Protein AF-A0A1V5P1K7-F1 (afdb_monomer_lite)

Foldseek 3Di:
DDFFKKKWWWAFFPFFFAWKWFQFPVRDTHTQDGDDRDGDPDHGDIDMGGRPPDPGDTDDMDTDGDPPVSVDDIDGPDMDTDDDDDDDD

pLDDT: mean 94.52, std 6.11, range [57.78, 98.69]

Sequence (89 aa):
MFAEEIRIYETYNPGSIVKVEVITVVADYIAVWEGDPEASGECPRVFSVPVEGIEAPITGVRLTLDQSVIGDWNEIDAVQLVGYFAPEG

Structure (mmCIF, N/CA/C/O backbone):
data_AF-A0A1V5P1K7-F1
#
_entry.id   AF-A0A1V5P1K7-F1
#
loop_
_atom_site.group_PDB
_atom_site.id
_atom_site.type_symbol
_atom_site.label_atom_id
_atom_site.label_alt_id
_atom_site.label_comp_id
_atom_site.label_asym_id
_atom_site.label_entity_id
_atom_site.label_seq_id
_atom_site.pdbx_PDB_ins_code
_atom_site.Cartn_x
_atom_site.Cartn_y
_atom_site.Cartn_z
_atom_site.occupancy
_atom_site.B_iso_or_equiv
_atom_site.auth_seq_id
_atom_site.auth_comp_id
_atom_site.auth_asym_id
_atom_site.auth_atom_id
_atom_site.pdbx_PDB_model_num
ATOM 1 N N . MET A 1 1 ? -11.688 4.023 9.215 1.00 92.00 1 MET A N 1
ATOM 2 C CA . MET A 1 1 ? -12.251 3.319 8.043 1.00 92.00 1 MET A CA 1
ATOM 3 C C . MET A 1 1 ? -11.980 1.837 8.216 1.00 92.00 1 MET A C 1
ATOM 5 O O . MET A 1 1 ? -10.899 1.507 8.684 1.00 92.00 1 MET A O 1
ATOM 9 N N . PHE A 1 2 ? -12.930 0.977 7.868 1.00 95.62 2 PHE A N 1
ATOM 10 C CA . PHE A 1 2 ? -12.708 -0.453 7.649 1.00 95.62 2 PHE A CA 1
ATOM 11 C C . PHE A 1 2 ? -12.309 -0.612 6.187 1.00 95.62 2 PHE A C 1
ATOM 13 O O . PHE A 1 2 ? -13.068 -0.191 5.315 1.00 95.62 2 PHE A O 1
ATOM 20 N N . ALA A 1 3 ? -11.091 -1.085 5.934 1.00 96.75 3 ALA A N 1
ATOM 21 C CA . ALA A 1 3 ? -10.562 -1.220 4.582 1.00 96.75 3 ALA A CA 1
ATOM 22 C C . ALA A 1 3 ? -10.914 -2.594 4.010 1.00 96.75 3 ALA A C 1
ATOM 24 O O . ALA A 1 3 ? -10.829 -3.591 4.717 1.00 96.75 3 ALA A O 1
ATOM 25 N N . GLU A 1 4 ? -11.280 -2.619 2.734 1.00 97.50 4 GLU A N 1
ATOM 26 C CA . GLU A 1 4 ? -11.606 -3.830 1.973 1.00 97.50 4 GLU A CA 1
ATOM 27 C C . GLU A 1 4 ? -10.557 -4.093 0.886 1.00 97.50 4 GLU A C 1
ATOM 29 O O . GLU A 1 4 ? -10.249 -5.239 0.570 1.00 97.50 4 GLU A O 1
ATOM 34 N N . GLU A 1 5 ? -9.970 -3.033 0.328 1.00 98.25 5 GLU A N 1
ATOM 35 C CA . GLU A 1 5 ? -8.962 -3.130 -0.725 1.00 98.25 5 GLU A CA 1
ATOM 36 C C . GLU A 1 5 ? -8.004 -1.933 -0.672 1.00 98.25 5 GLU A C 1
ATOM 38 O O . GLU A 1 5 ? -8.394 -0.797 -0.384 1.00 98.25 5 GLU A O 1
ATOM 43 N N . ILE A 1 6 ? -6.735 -2.188 -0.981 1.00 98.62 6 ILE A N 1
ATOM 44 C CA . ILE A 1 6 ? -5.701 -1.173 -1.174 1.00 98.62 6 ILE A CA 1
ATOM 45 C C . ILE A 1 6 ? -5.308 -1.204 -2.650 1.00 98.62 6 ILE A C 1
ATOM 47 O O . ILE A 1 6 ? -4.910 -2.248 -3.162 1.00 98.62 6 ILE A O 1
ATOM 51 N N . ARG A 1 7 ? -5.400 -0.066 -3.342 1.00 98.69 7 ARG A N 1
ATOM 52 C CA . ARG A 1 7 ? -4.945 0.071 -4.735 1.00 98.69 7 ARG A CA 1
ATOM 53 C C . ARG A 1 7 ? -3.718 0.956 -4.791 1.00 98.69 7 ARG A C 1
ATOM 55 O O . ARG A 1 7 ? -3.763 2.104 -4.350 1.00 98.69 7 ARG A O 1
ATOM 62 N N . ILE A 1 8 ? -2.639 0.423 -5.341 1.00 98.62 8 ILE A N 1
ATOM 63 C CA . ILE A 1 8 ? -1.343 1.086 -5.418 1.00 98.62 8 ILE A CA 1
ATOM 64 C C . ILE A 1 8 ? -1.056 1.346 -6.893 1.00 98.62 8 ILE A C 1
ATOM 66 O O . ILE A 1 8 ? -1.007 0.418 -7.697 1.00 98.62 8 ILE A O 1
ATOM 70 N N . TYR A 1 9 ? -0.933 2.617 -7.254 1.00 98.25 9 TYR A N 1
ATOM 71 C CA . TYR A 1 9 ? -0.728 3.050 -8.631 1.00 98.25 9 TYR A CA 1
ATOM 72 C C . TYR A 1 9 ? 0.775 3.159 -8.874 1.00 98.25 9 TYR A C 1
ATOM 74 O O . TYR A 1 9 ? 1.408 4.122 -8.441 1.00 98.25 9 TYR A O 1
ATOM 82 N N . GLU A 1 10 ? 1.343 2.147 -9.527 1.00 97.69 10 GLU A N 1
ATOM 83 C CA . GLU A 1 10 ? 2.759 2.111 -9.886 1.00 97.69 10 GLU A CA 1
ATOM 84 C C . GLU A 1 10 ? 2.924 2.553 -11.343 1.00 97.69 10 GLU A C 1
ATOM 86 O O . GLU A 1 10 ? 2.564 1.831 -12.279 1.00 97.69 10 GLU A O 1
ATOM 91 N N . THR A 1 11 ? 3.438 3.763 -11.543 1.00 97.44 11 THR A N 1
ATOM 92 C CA . THR A 1 11 ? 3.506 4.424 -12.857 1.00 97.44 11 THR A CA 1
ATOM 93 C C . THR A 1 11 ? 4.837 4.226 -13.578 1.00 97.44 11 THR A C 1
ATOM 95 O O . THR A 1 11 ? 4.894 4.394 -14.798 1.00 97.44 11 THR A O 1
ATOM 98 N N . TYR A 1 12 ? 5.884 3.804 -12.862 1.00 96.00 12 TYR A N 1
ATOM 99 C CA . TYR A 1 12 ? 7.207 3.521 -13.420 1.00 96.00 12 TYR A CA 1
ATOM 100 C C . TYR A 1 12 ? 7.914 2.401 -12.645 1.00 96.00 12 TYR A C 1
ATOM 102 O O . TYR A 1 12 ? 7.884 2.389 -11.413 1.00 96.00 12 TYR A O 1
ATOM 110 N N . ASN A 1 13 ? 8.546 1.470 -13.369 1.00 95.38 13 ASN A N 1
ATOM 111 C CA . ASN A 1 13 ? 9.261 0.298 -12.834 1.00 95.38 13 ASN A CA 1
ATOM 112 C C . ASN A 1 13 ? 8.521 -0.468 -11.704 1.00 95.38 13 ASN A C 1
ATOM 114 O O . ASN A 1 13 ? 9.075 -0.657 -10.617 1.00 95.38 13 ASN A O 1
ATOM 118 N N . PRO A 1 14 ? 7.267 -0.908 -11.925 1.00 96.38 14 PRO A N 1
ATOM 119 C CA . PRO A 1 14 ? 6.496 -1.656 -10.935 1.00 96.38 14 PRO A CA 1
ATOM 120 C C . PRO A 1 14 ? 7.138 -2.985 -10.538 1.00 96.38 14 PRO A C 1
ATOM 122 O O . PRO A 1 14 ? 7.751 -3.662 -11.368 1.00 96.38 1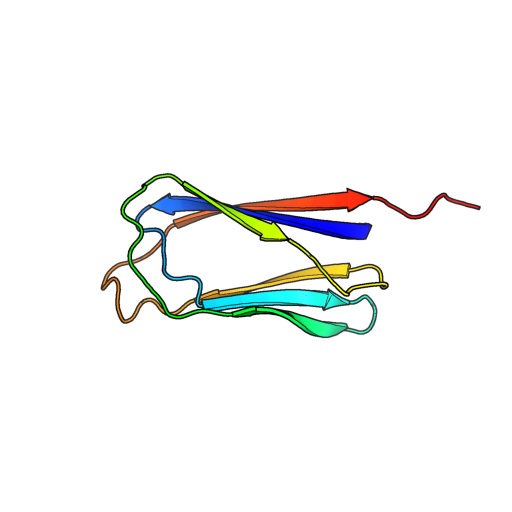4 PRO A O 1
ATOM 125 N N . GLY A 1 15 ? 6.887 -3.405 -9.295 1.00 95.81 15 GLY A N 1
ATOM 126 C CA . GLY A 1 15 ? 7.314 -4.721 -8.802 1.00 95.81 15 GLY A CA 1
ATOM 127 C C . GLY A 1 15 ? 8.192 -4.714 -7.554 1.00 95.81 15 GLY A C 1
ATOM 128 O O . GLY A 1 15 ? 8.502 -5.775 -7.026 1.00 95.81 15 GLY A O 1
ATOM 129 N N . SER A 1 16 ? 8.576 -3.536 -7.060 1.00 96.69 16 SER A N 1
ATOM 130 C CA . SER A 1 16 ? 9.452 -3.419 -5.884 1.00 96.69 16 SER A CA 1
ATOM 131 C C . SER A 1 16 ? 8.731 -3.642 -4.553 1.00 96.69 16 SER A C 1
ATOM 133 O O . SER A 1 16 ? 9.387 -3.704 -3.522 1.00 96.69 16 SER A O 1
ATOM 135 N N . ILE A 1 17 ? 7.397 -3.698 -4.521 1.00 97.56 17 ILE A N 1
ATOM 136 C CA . ILE A 1 17 ? 6.633 -3.867 -3.276 1.00 97.56 17 ILE A CA 1
ATOM 137 C C . ILE A 1 17 ? 6.762 -5.318 -2.814 1.00 97.56 17 ILE A C 1
ATOM 139 O O . ILE A 1 17 ? 6.354 -6.222 -3.530 1.00 97.56 17 ILE A O 1
ATOM 143 N N . VAL A 1 18 ? 7.281 -5.523 -1.602 1.00 97.94 18 VAL A N 1
ATOM 144 C CA . VAL A 1 18 ? 7.487 -6.857 -0.997 1.00 97.94 18 VAL A CA 1
ATOM 145 C C . VAL A 1 18 ? 6.585 -7.122 0.201 1.00 97.94 18 VAL A C 1
ATOM 147 O O . VAL A 1 18 ? 6.406 -8.260 0.625 1.00 97.94 18 VAL A O 1
ATOM 150 N N . LYS A 1 19 ? 5.991 -6.065 0.765 1.00 98.62 19 LYS A N 1
ATOM 151 C CA . LYS A 1 19 ? 5.015 -6.188 1.846 1.00 98.62 19 LYS A CA 1
ATOM 152 C C . LYS A 1 19 ? 4.064 -5.002 1.884 1.00 98.62 19 LYS A C 1
ATOM 154 O O . LYS A 1 19 ? 4.493 -3.853 1.751 1.00 98.62 19 LYS A O 1
ATOM 159 N N . VAL A 1 20 ? 2.792 -5.293 2.140 1.00 98.69 20 VAL A N 1
ATOM 160 C CA . VAL A 1 20 ? 1.747 -4.305 2.417 1.00 98.69 20 VAL A CA 1
ATOM 161 C C . VAL A 1 20 ? 1.183 -4.572 3.804 1.00 98.69 20 VAL A C 1
ATOM 163 O O . VAL A 1 20 ? 0.730 -5.676 4.104 1.00 98.69 20 VAL A O 1
ATOM 166 N N . GLU A 1 21 ? 1.211 -3.554 4.656 1.00 98.62 21 GLU A N 1
ATOM 167 C CA . GLU A 1 21 ? 0.681 -3.612 6.017 1.00 98.62 21 GLU A CA 1
ATOM 168 C C . GLU A 1 21 ? -0.390 -2.549 6.216 1.00 98.62 21 GLU A C 1
ATOM 170 O O . GLU A 1 21 ? -0.226 -1.405 5.793 1.00 98.62 21 GLU A O 1
ATOM 175 N N . VAL A 1 22 ? -1.454 -2.900 6.929 1.00 98.31 22 VAL A N 1
ATOM 176 C CA . VAL A 1 22 ? -2.381 -1.917 7.492 1.00 98.31 22 VAL A CA 1
ATOM 177 C C . VAL A 1 22 ? -1.908 -1.482 8.875 1.00 98.31 22 VAL A C 1
ATOM 179 O O . VAL A 1 22 ? -1.306 -2.262 9.614 1.00 98.31 22 VAL A O 1
ATOM 182 N N . ILE A 1 23 ? -2.198 -0.233 9.228 1.00 98.00 23 ILE A N 1
ATOM 183 C CA . ILE A 1 23 ? -1.913 0.341 10.544 1.00 98.00 23 ILE A CA 1
ATOM 184 C C . ILE A 1 23 ? -3.241 0.514 11.270 1.00 98.00 23 ILE A C 1
ATOM 186 O O . ILE A 1 23 ? -4.100 1.270 10.813 1.00 98.00 23 ILE A O 1
ATOM 190 N N . THR A 1 24 ? -3.439 -0.175 12.389 1.00 95.38 24 THR A N 1
ATOM 191 C CA . THR A 1 24 ? -4.687 -0.078 13.162 1.00 95.38 24 THR A CA 1
ATOM 192 C C . THR A 1 24 ? -4.754 1.223 13.970 1.00 95.38 24 THR A C 1
ATOM 194 O O . THR A 1 24 ? -3.779 1.968 14.093 1.00 95.38 24 THR A O 1
ATOM 197 N N . VAL A 1 25 ? -5.913 1.522 14.564 1.00 93.62 25 VAL A N 1
ATOM 198 C CA . VAL A 1 25 ? -6.072 2.659 15.499 1.00 93.62 25 VAL A CA 1
ATOM 199 C C . VAL A 1 25 ? -5.241 2.542 16.783 1.00 93.62 25 VAL A C 1
ATOM 201 O O . VAL A 1 25 ? -5.022 3.549 17.450 1.00 93.62 25 VAL A O 1
ATOM 204 N N . VAL A 1 26 ? -4.759 1.342 17.119 1.00 94.06 26 VAL A N 1
ATOM 205 C CA . VAL A 1 26 ? -3.865 1.095 18.266 1.00 94.06 26 VAL A CA 1
ATOM 206 C C . VAL A 1 26 ? -2.388 1.009 17.856 1.00 94.06 26 VAL A C 1
ATOM 208 O O . VAL A 1 26 ? -1.555 0.619 18.664 1.00 94.06 26 VAL A O 1
ATOM 211 N N . ALA A 1 27 ? -2.061 1.428 16.627 1.00 93.94 27 ALA A N 1
ATOM 212 C CA . ALA A 1 27 ? -0.712 1.442 16.056 1.00 93.94 27 ALA A CA 1
ATOM 213 C C . ALA A 1 27 ? -0.063 0.056 15.860 1.00 93.94 27 ALA A C 1
ATOM 215 O O . ALA A 1 27 ? 1.163 -0.040 15.767 1.00 93.94 27 ALA A O 1
ATOM 216 N N . ASP A 1 28 ? -0.874 -0.997 15.723 1.00 96.00 28 ASP A N 1
ATOM 217 C CA . ASP A 1 28 ? -0.388 -2.301 15.269 1.00 96.00 28 ASP A CA 1
ATOM 218 C C . ASP A 1 28 ? -0.189 -2.295 13.752 1.00 96.00 28 ASP A C 1
ATOM 220 O O . ASP A 1 28 ? -1.007 -1.743 13.011 1.00 96.00 28 ASP A O 1
ATOM 224 N N . TYR A 1 29 ? 0.880 -2.950 13.301 1.00 97.62 29 TYR A N 1
ATOM 225 C CA . TYR A 1 29 ? 1.178 -3.180 11.889 1.00 97.62 29 TYR A CA 1
ATOM 226 C C . TYR A 1 29 ? 0.812 -4.621 11.555 1.00 97.62 29 TYR A C 1
ATOM 228 O O . TYR A 1 29 ? 1.427 -5.549 12.084 1.00 97.62 29 TYR A O 1
ATOM 236 N N . ILE A 1 30 ? -0.184 -4.808 10.694 1.00 97.75 30 ILE A N 1
ATOM 237 C CA . ILE A 1 30 ? -0.668 -6.137 10.310 1.00 97.75 30 ILE A CA 1
ATOM 238 C C . ILE A 1 30 ? -0.436 -6.317 8.814 1.00 97.75 30 ILE A C 1
ATOM 240 O O . ILE A 1 30 ? -0.945 -5.532 8.012 1.00 97.75 30 ILE A O 1
ATOM 244 N N . ALA A 1 31 ? 0.349 -7.328 8.440 1.00 98.06 31 ALA A N 1
ATOM 245 C CA . ALA A 1 31 ? 0.605 -7.655 7.042 1.00 98.06 31 ALA A CA 1
ATOM 246 C C . ALA A 1 31 ? -0.663 -8.220 6.392 1.00 98.06 31 ALA A C 1
ATOM 248 O O . ALA A 1 31 ? -1.276 -9.146 6.919 1.00 98.06 31 ALA A O 1
ATOM 249 N N . VAL A 1 32 ? -1.041 -7.648 5.249 1.00 98.19 32 VAL A N 1
ATOM 250 C CA . VAL A 1 32 ? -2.163 -8.110 4.414 1.00 98.19 32 VAL A CA 1
ATOM 251 C C . VAL A 1 32 ? -1.677 -8.729 3.104 1.00 98.19 32 VAL A C 1
ATOM 253 O O . VAL A 1 32 ? -2.425 -9.436 2.439 1.00 98.19 32 VAL A O 1
ATOM 256 N N . TRP A 1 33 ? -0.412 -8.497 2.745 1.00 98.50 33 TRP A N 1
ATOM 257 C CA . TRP A 1 33 ? 0.242 -9.129 1.606 1.00 98.50 33 TRP A CA 1
ATOM 258 C C . TRP A 1 33 ? 1.763 -9.153 1.789 1.00 98.50 33 TRP A C 1
ATOM 260 O O . TRP A 1 33 ? 2.336 -8.179 2.285 1.00 98.50 33 TRP A O 1
ATOM 270 N N . GLU A 1 34 ? 2.401 -10.237 1.346 1.00 98.31 34 GLU A N 1
ATOM 271 C CA . GLU A 1 34 ? 3.856 -10.416 1.269 1.00 98.31 34 GLU A CA 1
ATOM 272 C C . GLU A 1 34 ? 4.223 -11.140 -0.035 1.00 98.31 34 GLU A C 1
ATOM 274 O O . GLU A 1 34 ? 3.472 -12.000 -0.505 1.00 98.31 34 GLU A O 1
ATOM 279 N N . GLY A 1 35 ? 5.379 -10.804 -0.604 1.00 97.19 35 GLY A N 1
ATOM 280 C CA . GLY A 1 35 ? 5.897 -11.419 -1.821 1.00 97.19 35 GLY A CA 1
ATOM 281 C C . GLY A 1 35 ? 7.339 -11.009 -2.114 1.00 97.19 35 GLY A C 1
ATOM 282 O O . GLY A 1 35 ? 7.894 -10.126 -1.460 1.00 97.19 35 GLY A O 1
ATOM 283 N N . ASP A 1 36 ? 7.941 -11.662 -3.104 1.00 96.56 36 ASP A N 1
ATOM 284 C CA . ASP A 1 36 ? 9.283 -11.330 -3.581 1.00 96.56 36 ASP A CA 1
ATOM 285 C C . ASP A 1 36 ? 9.242 -10.148 -4.567 1.00 96.56 36 ASP A C 1
ATOM 287 O O . ASP A 1 36 ? 8.250 -9.977 -5.284 1.00 96.56 36 ASP A O 1
ATOM 291 N N . PRO A 1 37 ? 10.310 -9.333 -4.642 1.00 94.44 37 PRO A N 1
ATOM 292 C CA . PRO A 1 37 ? 10.394 -8.269 -5.631 1.00 94.44 37 PRO A CA 1
ATOM 293 C C . PRO A 1 37 ? 10.573 -8.874 -7.027 1.00 94.44 37 PRO A C 1
ATOM 295 O O . PRO A 1 37 ? 11.567 -9.543 -7.317 1.00 94.44 37 PRO A O 1
ATOM 298 N N . GLU A 1 38 ? 9.622 -8.608 -7.916 1.00 92.81 38 GLU A N 1
ATOM 299 C CA . GLU A 1 38 ? 9.624 -9.113 -9.287 1.00 92.81 38 GLU A CA 1
ATOM 300 C C . GLU A 1 38 ? 9.190 -8.002 -10.237 1.00 92.81 38 GLU A C 1
ATOM 302 O O . GLU A 1 38 ? 8.097 -7.448 -10.103 1.00 92.81 38 GLU A O 1
ATOM 307 N N . ALA A 1 39 ? 10.045 -7.684 -11.214 1.00 90.06 39 ALA A N 1
ATOM 308 C CA . ALA A 1 39 ? 9.731 -6.691 -12.230 1.00 90.06 39 ALA A CA 1
ATOM 309 C C . ALA A 1 39 ? 8.434 -7.068 -12.956 1.00 90.06 39 ALA A C 1
ATOM 311 O O . ALA A 1 39 ? 8.327 -8.123 -13.583 1.00 90.06 39 ALA A O 1
ATOM 312 N N . SER A 1 40 ? 7.452 -6.178 -12.893 1.00 87.12 40 SER A N 1
ATOM 313 C CA . SER A 1 40 ? 6.191 -6.375 -13.590 1.00 87.12 40 SER A CA 1
ATOM 314 C C . SER A 1 40 ? 6.360 -6.116 -15.085 1.00 87.12 40 SER A C 1
ATOM 316 O O . SER A 1 40 ? 6.899 -5.090 -15.496 1.00 87.12 40 SER A O 1
ATOM 318 N N . GLY A 1 41 ? 5.841 -7.027 -15.912 1.00 87.56 41 GLY A N 1
ATOM 319 C CA . GLY A 1 41 ? 5.761 -6.831 -17.365 1.00 87.56 41 GLY A CA 1
ATOM 320 C C . GLY A 1 41 ? 4.739 -5.767 -17.793 1.00 87.56 41 GLY A C 1
ATOM 321 O O . GLY A 1 41 ? 4.740 -5.344 -18.946 1.00 87.56 41 GLY A O 1
ATOM 322 N N . GLU A 1 42 ? 3.872 -5.333 -16.876 1.00 91.69 42 GLU A N 1
ATOM 323 C CA . GLU A 1 42 ? 2.889 -4.266 -17.075 1.00 91.69 42 GLU A CA 1
ATOM 324 C C . GLU A 1 42 ? 3.375 -2.969 -16.413 1.00 91.69 42 GLU A C 1
ATOM 326 O O . GLU A 1 42 ? 3.669 -2.978 -15.216 1.00 91.69 42 GLU A O 1
ATOM 331 N N . CYS A 1 43 ? 3.452 -1.873 -17.180 1.00 92.31 43 CYS A N 1
ATOM 332 C CA . CYS A 1 43 ? 3.825 -0.535 -16.713 1.00 92.31 43 CYS A CA 1
ATOM 333 C C . CYS A 1 43 ? 3.133 0.543 -17.581 1.00 92.31 43 CYS A C 1
ATOM 335 O O . CYS A 1 43 ? 3.386 0.581 -18.790 1.00 92.31 43 CYS A O 1
ATOM 337 N N . PRO A 1 44 ? 2.290 1.431 -17.016 1.00 95.50 44 PRO A N 1
ATOM 338 C CA . PRO A 1 44 ? 1.896 1.521 -15.602 1.00 95.50 44 PRO A CA 1
ATOM 339 C C . PRO A 1 44 ? 0.973 0.366 -15.177 1.00 95.50 44 PRO A C 1
ATOM 341 O O . PRO A 1 44 ? 0.351 -0.251 -16.037 1.00 95.50 44 PRO A O 1
ATOM 344 N N . ARG A 1 45 ? 0.844 0.107 -13.866 1.00 96.62 45 ARG A N 1
ATOM 345 C CA . ARG A 1 45 ? -0.123 -0.864 -13.317 1.00 96.62 45 ARG A CA 1
ATOM 346 C C . ARG A 1 45 ? -0.863 -0.340 -12.086 1.00 96.62 45 ARG A C 1
ATOM 348 O O . ARG A 1 45 ? -0.395 0.566 -11.394 1.00 96.62 45 ARG A O 1
ATOM 355 N N . VAL A 1 46 ? -1.987 -0.982 -11.771 1.00 98.12 46 VAL A N 1
ATOM 356 C CA . VAL A 1 46 ? -2.654 -0.866 -10.467 1.00 98.12 46 VAL A CA 1
ATOM 357 C C . VAL A 1 46 ? -2.467 -2.176 -9.714 1.00 98.12 46 VAL A C 1
ATOM 359 O O . VAL A 1 46 ? -3.045 -3.195 -10.081 1.00 98.12 46 VAL A O 1
ATOM 362 N N . PHE A 1 47 ? -1.660 -2.154 -8.657 1.00 97.94 47 PHE A N 1
ATOM 363 C CA . PHE A 1 47 ? -1.494 -3.298 -7.774 1.00 97.94 47 PHE A CA 1
ATOM 364 C C . PHE A 1 47 ? -2.584 -3.277 -6.694 1.00 97.94 47 PHE A C 1
ATOM 366 O O . PHE A 1 47 ? -2.591 -2.412 -5.814 1.00 97.94 47 PHE A O 1
ATOM 373 N N . SER A 1 48 ? -3.548 -4.192 -6.811 1.00 98.12 48 SER A N 1
ATOM 374 C CA . SER A 1 48 ? -4.696 -4.310 -5.907 1.00 98.12 48 SER A CA 1
ATOM 375 C C . SER A 1 48 ? -4.465 -5.404 -4.872 1.00 98.12 48 SER A C 1
ATOM 377 O O . SER A 1 48 ? -4.267 -6.566 -5.221 1.00 98.12 48 SER A O 1
ATOM 379 N N . VAL A 1 49 ? -4.515 -5.025 -3.597 1.00 98.50 49 VAL A N 1
ATOM 380 C CA . VAL A 1 49 ? -4.336 -5.919 -2.453 1.00 98.50 49 VAL A CA 1
ATOM 381 C C . VAL A 1 49 ? -5.646 -5.992 -1.666 1.00 98.50 49 VAL A C 1
ATOM 383 O O . VAL A 1 49 ? -6.058 -4.967 -1.108 1.00 98.5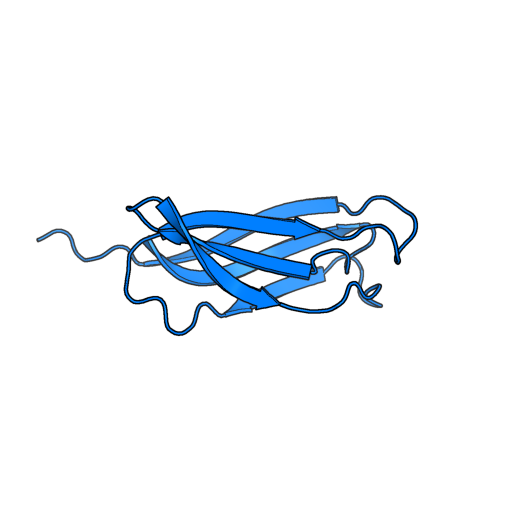0 49 VAL A O 1
ATOM 386 N N . PRO A 1 50 ? -6.313 -7.160 -1.605 1.00 98.31 50 PRO A N 1
ATOM 387 C CA . PRO A 1 50 ? -7.482 -7.332 -0.753 1.00 98.31 50 PRO A CA 1
ATOM 388 C C . PRO A 1 50 ? -7.073 -7.259 0.722 1.00 98.31 50 PRO A C 1
ATOM 390 O O . PRO A 1 50 ? -6.015 -7.750 1.117 1.00 98.31 50 PRO A O 1
ATOM 393 N N . VAL A 1 51 ? -7.914 -6.638 1.546 1.00 97.81 51 VAL A N 1
ATOM 394 C CA . VAL A 1 51 ? -7.713 -6.551 2.996 1.00 97.81 51 VAL A CA 1
ATOM 395 C C . VAL A 1 51 ? -8.608 -7.588 3.663 1.00 97.81 51 VAL A C 1
ATOM 397 O O . VAL A 1 51 ? -9.784 -7.347 3.924 1.00 97.81 51 VAL A O 1
ATOM 400 N N . GLU A 1 52 ? -8.047 -8.764 3.928 1.00 95.00 52 GLU A N 1
ATOM 401 C CA . GLU A 1 52 ? -8.764 -9.885 4.537 1.00 95.00 52 GLU A CA 1
ATOM 402 C C . GLU A 1 52 ? -8.370 -10.068 6.008 1.00 95.00 52 GLU A C 1
ATOM 404 O O . GLU A 1 52 ? -7.227 -9.840 6.401 1.00 95.00 52 GLU A O 1
ATOM 409 N N . GLY A 1 53 ? -9.324 -10.482 6.847 1.00 92.69 53 GLY A N 1
ATOM 410 C CA . GLY A 1 53 ? -9.067 -10.783 8.263 1.00 92.69 53 GLY A CA 1
ATOM 411 C C . GLY A 1 53 ? -8.825 -9.565 9.166 1.00 92.69 53 GLY A C 1
ATOM 412 O O . GLY A 1 53 ? -8.459 -9.738 10.328 1.00 92.69 53 GLY A O 1
ATOM 413 N N . ILE A 1 54 ? -9.042 -8.342 8.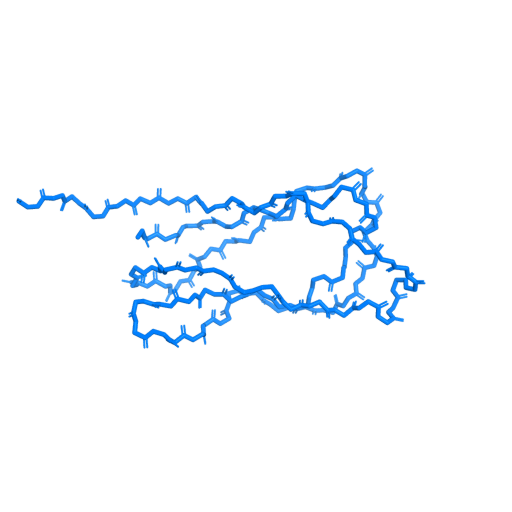670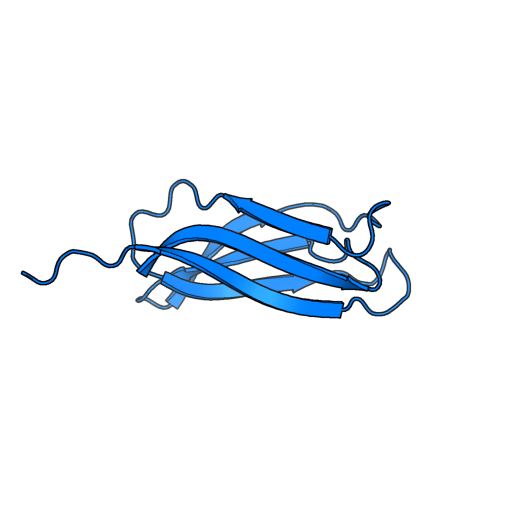 1.00 94.50 54 ILE A N 1
ATOM 414 C CA . ILE A 1 54 ? -8.908 -7.103 9.447 1.00 94.50 54 ILE A CA 1
ATOM 415 C C . ILE A 1 54 ? -10.292 -6.597 9.862 1.00 94.50 54 ILE A C 1
ATOM 417 O O . ILE A 1 54 ? -10.971 -5.895 9.121 1.00 94.50 54 ILE A O 1
ATOM 421 N N . GLU A 1 55 ? -10.702 -6.920 11.087 1.00 90.88 55 GLU A N 1
ATOM 422 C CA . GLU A 1 55 ? -12.008 -6.520 11.643 1.00 90.88 55 GLU A CA 1
ATOM 423 C C . GLU A 1 55 ? -11.965 -5.188 12.415 1.00 90.88 55 GLU A C 1
ATOM 425 O O . GLU A 1 55 ? -12.916 -4.818 13.102 1.00 90.88 55 GLU A O 1
ATOM 430 N N . ALA A 1 56 ? -10.853 -4.454 12.331 1.00 92.31 56 ALA A N 1
ATOM 431 C CA . ALA A 1 56 ? -10.633 -3.205 13.051 1.00 92.31 56 ALA A CA 1
ATOM 432 C C . ALA A 1 56 ? -10.461 -2.023 12.086 1.00 92.31 56 ALA A C 1
ATOM 434 O O . ALA A 1 56 ? -9.931 -2.190 10.985 1.00 92.31 56 ALA A O 1
ATOM 435 N N . PRO A 1 57 ? -10.848 -0.799 12.491 1.00 95.31 57 PRO A N 1
ATOM 436 C CA . PRO A 1 57 ? -10.573 0.376 11.689 1.00 95.31 57 PRO A CA 1
ATOM 437 C C . PRO A 1 57 ? -9.064 0.628 11.585 1.00 95.31 57 PRO A C 1
ATOM 439 O O . PRO A 1 57 ? -8.317 0.504 12.562 1.00 95.31 57 PRO A O 1
ATOM 442 N N . ILE A 1 58 ? -8.641 1.052 10.399 1.00 96.50 58 ILE A N 1
ATOM 443 C CA . ILE A 1 58 ? -7.255 1.405 10.097 1.00 96.50 58 ILE A CA 1
ATOM 444 C C . ILE A 1 58 ? -7.072 2.925 10.058 1.00 96.50 58 ILE A C 1
ATOM 446 O O . ILE A 1 58 ? -8.019 3.682 9.806 1.00 96.50 58 ILE A O 1
ATOM 450 N N . THR A 1 59 ? -5.842 3.361 10.308 1.00 95.94 59 THR A N 1
ATOM 451 C CA . THR A 1 59 ? -5.389 4.758 10.261 1.00 95.94 59 THR A CA 1
ATOM 452 C C . THR A 1 59 ? -4.415 5.024 9.118 1.00 95.94 59 THR A C 1
ATOM 454 O O . THR A 1 59 ? -4.225 6.177 8.741 1.00 95.94 59 THR A O 1
ATOM 457 N N . GLY A 1 60 ? -3.833 3.978 8.527 1.00 96.12 60 GLY A N 1
ATOM 458 C CA . GLY A 1 60 ? -2.920 4.108 7.399 1.00 96.12 60 GLY A CA 1
ATOM 459 C C . GLY A 1 60 ? -2.479 2.764 6.835 1.00 96.12 60 GLY A C 1
ATOM 460 O O . GLY A 1 60 ? -2.924 1.707 7.283 1.00 96.12 60 GLY A O 1
ATOM 461 N N . VAL A 1 61 ? -1.587 2.829 5.851 1.00 98.00 61 VAL A N 1
ATOM 462 C CA . VAL A 1 61 ? -0.941 1.679 5.211 1.00 98.00 61 VAL A CA 1
ATOM 463 C C . VAL A 1 61 ? 0.559 1.935 5.150 1.00 98.00 61 VAL A C 1
ATOM 465 O O . VAL A 1 61 ? 0.989 3.072 4.954 1.00 98.00 61 VAL A O 1
ATOM 468 N N . ARG A 1 62 ? 1.355 0.878 5.310 1.00 98.38 62 ARG A N 1
ATOM 469 C CA . ARG A 1 62 ? 2.800 0.889 5.092 1.00 98.38 62 ARG A CA 1
ATOM 470 C C . ARG A 1 62 ? 3.139 -0.038 3.934 1.00 98.38 62 ARG A C 1
ATOM 472 O O . ARG A 1 62 ? 2.750 -1.201 3.933 1.00 98.38 62 ARG A O 1
ATOM 479 N N . LEU A 1 63 ? 3.899 0.483 2.979 1.00 98.50 63 LEU A N 1
ATOM 480 C CA . LEU A 1 63 ? 4.480 -0.296 1.893 1.00 98.50 63 LEU A CA 1
ATOM 481 C C . LEU A 1 63 ? 5.960 -0.515 2.203 1.00 98.50 63 LEU A C 1
ATOM 483 O O . LEU A 1 63 ? 6.668 0.437 2.533 1.00 98.50 63 LEU A O 1
ATOM 487 N N . THR A 1 64 ? 6.421 -1.759 2.122 1.00 98.19 64 THR A N 1
ATOM 488 C CA . THR A 1 64 ? 7.851 -2.088 2.167 1.00 98.19 64 THR A CA 1
ATOM 489 C C . THR A 1 64 ? 8.308 -2.409 0.759 1.00 98.19 64 THR A C 1
ATOM 491 O O . THR A 1 64 ? 7.645 -3.178 0.062 1.00 98.19 64 THR A O 1
ATOM 494 N N . LEU A 1 65 ? 9.429 -1.817 0.354 1.00 96.50 65 LEU A N 1
ATOM 495 C CA . LEU A 1 65 ? 9.965 -1.954 -0.988 1.00 96.50 65 LEU A CA 1
ATOM 496 C C . LEU A 1 65 ? 11.376 -2.534 -0.950 1.00 96.50 6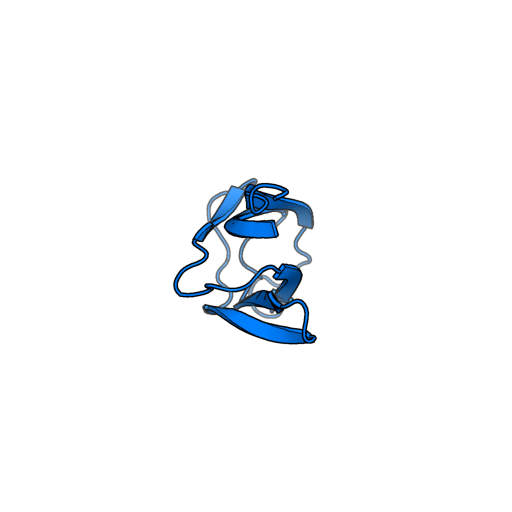5 LEU A C 1
ATOM 498 O O . LEU A 1 65 ? 12.208 -2.076 -0.166 1.00 96.50 65 LEU A O 1
ATOM 502 N N . ASP A 1 66 ? 11.636 -3.490 -1.834 1.00 95.31 66 ASP A N 1
ATOM 503 C CA . ASP A 1 66 ? 12.970 -3.963 -2.182 1.00 95.31 66 ASP A CA 1
ATOM 504 C C . ASP A 1 66 ? 13.264 -3.605 -3.644 1.00 95.31 66 ASP A C 1
ATOM 506 O O . ASP A 1 66 ? 12.700 -4.165 -4.580 1.00 95.31 66 ASP A O 1
ATOM 510 N N . GLN A 1 67 ? 14.157 -2.635 -3.831 1.00 92.88 67 GLN A N 1
ATOM 511 C CA . GLN A 1 67 ? 14.591 -2.159 -5.147 1.00 92.88 67 GLN A CA 1
ATOM 512 C C . GLN A 1 67 ? 15.880 -2.849 -5.632 1.00 92.88 67 GLN A C 1
ATOM 514 O O . GLN A 1 67 ? 16.410 -2.497 -6.686 1.00 92.88 67 GLN A O 1
ATOM 519 N N . SER A 1 68 ? 16.412 -3.825 -4.886 1.00 91.44 68 SER A N 1
ATOM 520 C CA . SER A 1 68 ? 17.687 -4.474 -5.218 1.00 91.44 68 SER A CA 1
ATOM 521 C C . SER A 1 68 ? 17.621 -5.360 -6.468 1.00 91.44 68 SER A C 1
ATOM 523 O O . SER A 1 68 ? 18.650 -5.563 -7.112 1.00 91.44 68 SER A O 1
ATOM 525 N N . VAL A 1 69 ? 16.429 -5.850 -6.835 1.00 88.75 69 VAL A N 1
ATOM 526 C CA . VAL A 1 69 ? 16.223 -6.758 -7.980 1.00 88.75 69 VAL A CA 1
ATOM 527 C C . VAL A 1 69 ? 15.943 -6.013 -9.284 1.00 88.75 69 VAL A C 1
ATOM 529 O O . VAL A 1 69 ? 16.514 -6.358 -10.316 1.00 88.75 69 VAL A O 1
ATOM 532 N N . ILE A 1 70 ? 15.092 -4.983 -9.252 1.00 86.06 70 ILE A N 1
ATOM 533 C CA . ILE A 1 70 ? 14.719 -4.215 -10.454 1.00 86.06 70 ILE A CA 1
ATOM 534 C C . ILE A 1 70 ? 15.877 -3.314 -10.914 1.00 86.06 70 ILE A C 1
ATOM 536 O O . ILE A 1 70 ? 16.030 -3.062 -12.108 1.00 86.06 70 ILE A O 1
ATOM 540 N N . GLY A 1 71 ? 16.742 -2.889 -9.985 1.00 83.44 71 GLY A N 1
ATOM 541 C CA . GLY A 1 71 ? 17.989 -2.183 -10.296 1.00 83.44 71 GLY A CA 1
ATOM 542 C C . GLY A 1 71 ? 17.818 -0.706 -10.663 1.00 83.44 71 GLY A C 1
ATOM 543 O O . GLY A 1 71 ? 18.781 -0.080 -11.103 1.00 83.44 71 GLY A O 1
ATOM 544 N N . ASP A 1 72 ? 16.622 -0.152 -10.470 1.00 88.44 72 ASP A N 1
ATOM 545 C CA . ASP A 1 72 ? 16.291 1.255 -10.688 1.00 88.44 72 ASP A CA 1
ATOM 546 C C . ASP A 1 72 ? 15.172 1.685 -9.718 1.00 88.44 72 ASP A C 1
ATOM 548 O O . ASP A 1 72 ? 14.580 0.857 -9.018 1.00 88.44 72 ASP A O 1
ATOM 552 N N . TRP A 1 73 ? 14.889 2.985 -9.642 1.00 90.62 73 TRP A N 1
ATOM 553 C CA . TRP A 1 73 ? 13.793 3.503 -8.822 1.00 90.62 73 TRP A CA 1
ATOM 554 C C . TRP A 1 73 ? 12.432 3.040 -9.365 1.00 90.62 73 TRP A C 1
ATOM 556 O O . TRP A 1 73 ? 12.267 2.870 -10.573 1.00 90.62 73 TRP A O 1
ATOM 566 N N . ASN A 1 74 ? 11.451 2.878 -8.473 1.00 92.88 74 ASN A N 1
ATOM 567 C CA . ASN A 1 74 ? 10.043 2.697 -8.830 1.00 92.88 74 ASN A CA 1
ATOM 568 C C . ASN A 1 74 ? 9.221 3.931 -8.439 1.00 92.88 74 ASN A C 1
ATOM 570 O O . ASN A 1 74 ? 9.504 4.573 -7.425 1.00 92.88 74 ASN A O 1
ATOM 574 N N . GLU A 1 75 ? 8.182 4.232 -9.213 1.00 96.56 75 GLU A N 1
ATOM 575 C CA . GLU A 1 75 ? 7.240 5.314 -8.922 1.00 96.56 75 GLU A CA 1
ATOM 576 C C . GLU A 1 75 ? 5.952 4.754 -8.336 1.00 96.56 75 GLU A C 1
ATOM 578 O O . GLU A 1 75 ? 5.317 3.892 -8.942 1.00 96.56 75 GLU A O 1
ATOM 583 N N . ILE A 1 76 ? 5.553 5.275 -7.177 1.00 97.50 76 ILE A N 1
ATOM 584 C CA . ILE A 1 76 ? 4.197 5.129 -6.648 1.00 97.50 76 ILE A CA 1
ATOM 585 C C . ILE A 1 76 ? 3.553 6.508 -6.736 1.00 97.50 76 ILE A C 1
ATOM 587 O O . ILE A 1 76 ? 3.899 7.396 -5.959 1.00 97.50 76 ILE A O 1
ATOM 591 N N . ASP A 1 77 ? 2.629 6.678 -7.675 1.00 98.06 77 ASP A N 1
ATOM 592 C CA . ASP A 1 77 ? 1.941 7.954 -7.902 1.00 98.06 77 ASP A CA 1
ATOM 593 C C . ASP A 1 77 ? 0.854 8.191 -6.843 1.00 98.06 77 ASP A C 1
ATOM 595 O O . ASP A 1 77 ? 0.695 9.291 -6.313 1.00 98.06 77 ASP A O 1
ATOM 599 N N . ALA A 1 78 ? 0.133 7.126 -6.473 1.00 98.25 78 ALA A N 1
ATOM 600 C CA . ALA A 1 78 ? -0.934 7.191 -5.484 1.00 98.25 78 ALA A CA 1
ATOM 601 C C . ALA A 1 78 ? -1.165 5.860 -4.757 1.00 98.25 78 ALA A C 1
ATOM 603 O O . ALA A 1 78 ? -0.921 4.771 -5.281 1.00 98.25 78 ALA A O 1
ATOM 604 N N . VAL A 1 79 ? -1.732 5.964 -3.552 1.00 98.38 79 VAL A N 1
ATOM 605 C CA . VAL A 1 79 ? -2.292 4.838 -2.795 1.00 98.38 79 VAL A CA 1
ATOM 606 C C . VAL A 1 79 ? -3.733 5.176 -2.435 1.00 98.38 79 VAL A C 1
ATOM 608 O O . VAL A 1 79 ? -4.002 6.188 -1.789 1.00 98.38 79 VAL A O 1
ATOM 611 N N . GLN A 1 80 ? -4.664 4.326 -2.853 1.00 98.06 80 GLN A N 1
ATOM 612 C CA . GLN A 1 80 ? -6.087 4.459 -2.570 1.00 98.06 80 GLN A CA 1
ATOM 613 C C . GLN A 1 80 ? -6.519 3.392 -1.565 1.00 98.06 80 GLN A C 1
ATOM 615 O O . GLN A 1 80 ? -6.305 2.201 -1.782 1.00 98.06 80 GLN A O 1
ATOM 620 N N . LEU A 1 81 ? -7.183 3.830 -0.494 1.00 97.25 81 LEU A N 1
ATOM 621 C CA . LEU A 1 81 ? -7.880 2.956 0.446 1.00 97.25 81 LEU A CA 1
ATOM 622 C C . LEU A 1 81 ? -9.352 2.882 0.049 1.00 97.25 81 LEU A C 1
ATOM 624 O O . LEU A 1 81 ? -10.030 3.909 -0.029 1.00 97.25 81 LEU A O 1
ATOM 628 N N . VAL A 1 82 ? -9.833 1.673 -0.214 1.00 97.56 82 VAL A N 1
ATOM 629 C CA . VAL A 1 82 ? -11.238 1.385 -0.497 1.00 97.56 82 VAL A CA 1
ATOM 630 C C . VAL A 1 82 ? -11.837 0.720 0.733 1.00 97.56 82 VAL A C 1
ATOM 632 O O . VAL A 1 82 ? -11.238 -0.183 1.315 1.00 97.56 82 VAL A O 1
ATOM 635 N N . GLY A 1 83 ? -13.009 1.187 1.145 1.00 95.44 83 GLY A N 1
ATOM 636 C CA .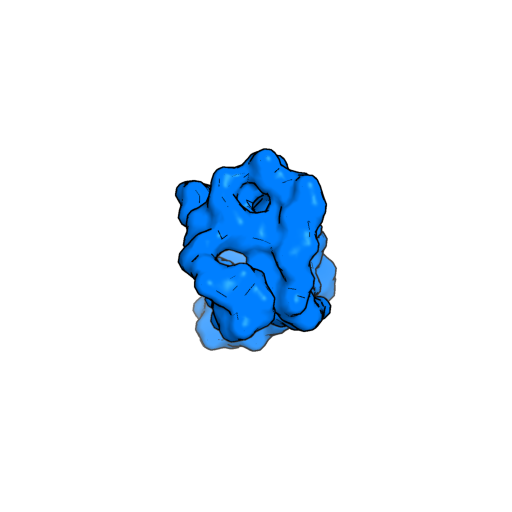 GLY A 1 83 ? -13.701 0.650 2.304 1.00 95.44 83 GLY A CA 1
ATOM 637 C C . GLY A 1 83 ? -14.818 1.565 2.782 1.00 95.44 83 GLY A C 1
ATOM 638 O O . GLY A 1 83 ? -15.269 2.455 2.056 1.00 95.44 83 GLY A O 1
ATOM 639 N N . TYR A 1 84 ? -15.242 1.374 4.028 1.00 95.06 84 TYR A N 1
ATOM 640 C CA . TYR A 1 84 ? -16.375 2.085 4.615 1.00 95.06 84 TYR A CA 1
ATOM 641 C C . TYR A 1 84 ? -16.057 2.657 6.002 1.00 95.06 84 TYR A C 1
ATOM 643 O O . TYR A 1 84 ? -15.093 2.287 6.678 1.00 95.06 84 TYR A O 1
ATOM 651 N N . PHE A 1 85 ? -16.880 3.602 6.446 1.00 91.75 85 PHE A N 1
ATOM 652 C CA . PHE A 1 85 ? -16.907 4.048 7.836 1.00 91.75 85 PHE A CA 1
ATOM 653 C C . PHE A 1 85 ? -18.052 3.330 8.545 1.00 91.75 85 PHE A C 1
ATOM 655 O O . PHE A 1 85 ? -19.094 3.092 7.933 1.00 91.75 85 PHE A O 1
ATOM 662 N N . ALA A 1 86 ? -17.862 2.960 9.816 1.00 84.75 86 ALA A N 1
ATOM 663 C CA . ALA A 1 86 ? -18.989 2.482 10.611 1.00 84.75 86 ALA A CA 1
ATOM 664 C C . ALA A 1 86 ? -20.103 3.544 10.593 1.00 84.75 86 ALA A C 1
ATOM 666 O O . ALA A 1 86 ? -19.777 4.736 10.580 1.00 84.75 86 ALA A O 1
ATOM 667 N N . PRO A 1 87 ? -21.385 3.139 10.592 1.00 77.12 87 PRO A N 1
ATOM 668 C CA . PRO A 1 87 ? -22.477 4.087 10.748 1.00 77.12 87 PRO A CA 1
ATOM 669 C C . PRO A 1 87 ? -22.246 4.916 12.014 1.00 77.12 87 PRO A C 1
ATOM 671 O O . PRO A 1 87 ? -21.933 4.352 13.066 1.00 77.12 87 PRO A O 1
ATOM 674 N N . GLU A 1 88 ? -22.385 6.237 11.914 1.00 71.00 88 GLU A N 1
ATOM 675 C CA . GLU A 1 88 ? -22.501 7.066 13.111 1.00 71.00 88 GLU A CA 1
ATOM 676 C C . GLU A 1 88 ? -23.796 6.656 13.826 1.00 71.00 88 GLU A C 1
ATOM 678 O O . GLU A 1 88 ? -24.854 6.565 13.196 1.00 71.00 88 GLU A O 1
ATOM 683 N N . GLY A 1 89 ? -23.671 6.291 15.104 1.00 57.78 89 GLY A N 1
ATOM 684 C CA . GLY A 1 89 ? -24.803 5.924 15.958 1.00 57.78 89 GLY A CA 1
ATOM 685 C C . GLY A 1 89 ? -25.654 7.118 16.359 1.00 57.78 89 GLY A C 1
ATOM 686 O O . GLY A 1 89 ? -25.120 8.250 16.374 1.00 57.78 89 GLY A O 1
#

Radius of gyration: 13.94 Å; chains: 1; bounding box: 43×19×36 Å

Secondary structure (DSSP, 8-state):
-EEEEEEEEEEES---EEEEEEEETT--EEEEEE------SSSSEEEEEE--S--S-EEEEEEEE--TTT-S--EEEEEEEEEEPPPP-